Protein AF-W2NWT1-F1 (afdb_monomer_lite)

Secondary structure (DSSP, 8-state):
-EETTEE-------EEETTEEEES----EEEEETTEEEE--S-HHHHHHHHHHHHHHHHHHHHHHSSPPPHHHHHHHHHT--

Structure (mmCIF, N/CA/C/O backbone):
data_AF-W2NWT1-F1
#
_entry.id   AF-W2NWT1-F1
#
loop_
_atom_site.group_PDB
_atom_site.id
_atom_site.type_symbol
_atom_site.label_atom_id
_atom_site.label_alt_id
_atom_site.label_comp_id
_atom_site.label_asym_id
_atom_site.label_entity_id
_atom_site.label_seq_id
_atom_site.pdbx_PDB_ins_code
_atom_site.Cartn_x
_atom_site.Cartn_y
_atom_site.Cartn_z
_atom_site.occupancy
_atom_site.B_iso_or_equiv
_atom_site.auth_seq_id
_atom_site.auth_comp_id
_atom_site.auth_asym_id
_atom_site.auth_atom_id
_atom_site.pdbx_PDB_model_num
ATOM 1 N N . MET A 1 1 ? -9.052 6.863 -6.086 1.00 91.19 1 MET A N 1
ATOM 2 C CA . MET A 1 1 ? -10.381 7.167 -6.662 1.00 91.19 1 MET A CA 1
ATOM 3 C C . MET A 1 1 ? -11.430 6.969 -5.583 1.00 91.19 1 MET A C 1
ATOM 5 O O . MET A 1 1 ? -11.318 5.999 -4.844 1.00 91.19 1 MET A O 1
ATOM 9 N N . ALA A 1 2 ? -12.406 7.865 -5.462 1.00 95.31 2 ALA A N 1
ATOM 10 C CA . ALA A 1 2 ? -13.523 7.718 -4.530 1.00 95.31 2 ALA A CA 1
ATOM 11 C C . ALA A 1 2 ? -14.818 7.547 -5.333 1.00 95.31 2 ALA A C 1
ATOM 13 O O . ALA A 1 2 ? -15.047 8.289 -6.286 1.00 95.31 2 ALA A O 1
ATOM 14 N N . GLY A 1 3 ? -15.617 6.547 -4.977 1.00 95.31 3 GLY A N 1
ATOM 15 C CA . GLY A 1 3 ? -16.954 6.310 -5.511 1.00 95.31 3 GLY A CA 1
ATOM 16 C C . GLY A 1 3 ? -18.004 6.453 -4.412 1.00 95.31 3 GLY A C 1
ATOM 17 O O . GLY A 1 3 ? -17.693 6.827 -3.280 1.00 95.31 3 GLY A O 1
ATOM 18 N N . LYS A 1 4 ? -19.262 6.141 -4.733 1.00 95.44 4 LYS A N 1
ATOM 19 C CA . LYS A 1 4 ? -20.323 6.096 -3.724 1.00 95.44 4 LYS A CA 1
ATOM 20 C C . LYS A 1 4 ? -20.039 4.950 -2.749 1.00 95.44 4 LYS A C 1
ATOM 22 O O . LYS A 1 4 ? -20.001 3.796 -3.165 1.00 95.44 4 LYS A O 1
ATOM 27 N N . ASP A 1 5 ? -19.810 5.295 -1.484 1.00 93.38 5 ASP A N 1
ATOM 28 C CA . ASP A 1 5 ? -19.524 4.365 -0.382 1.00 93.38 5 ASP A CA 1
ATOM 29 C C . ASP A 1 5 ? -18.298 3.451 -0.600 1.00 93.38 5 ASP A C 1
ATOM 31 O O . ASP A 1 5 ? -18.155 2.420 0.058 1.00 93.38 5 ASP A O 1
ATOM 35 N N . CYS A 1 6 ? -17.381 3.815 -1.505 1.00 93.31 6 CYS A N 1
ATOM 36 C CA . CYS A 1 6 ? -16.197 3.013 -1.799 1.00 93.31 6 CYS A CA 1
ATOM 37 C C . CYS A 1 6 ? -14.983 3.859 -2.191 1.00 93.31 6 CYS A C 1
ATOM 39 O O . CYS A 1 6 ? -15.091 4.998 -2.650 1.00 93.31 6 CYS A O 1
ATOM 41 N N . VAL A 1 7 ? -13.796 3.276 -2.030 1.00 93.69 7 VAL A N 1
ATOM 42 C CA . VAL A 1 7 ? -12.533 3.867 -2.476 1.00 93.69 7 VAL A CA 1
ATOM 43 C C . VAL A 1 7 ? -11.703 2.820 -3.209 1.00 93.69 7 VAL A C 1
ATOM 45 O O . VAL A 1 7 ? -11.608 1.674 -2.782 1.00 93.69 7 VAL A O 1
ATOM 48 N N . GLY A 1 8 ? -11.108 3.224 -4.329 1.00 93.81 8 GLY A N 1
ATOM 49 C CA . GLY A 1 8 ? -10.174 2.423 -5.112 1.00 93.81 8 GLY A CA 1
ATOM 50 C C . GLY A 1 8 ? -8.772 3.018 -5.048 1.00 93.81 8 GLY A C 1
ATOM 51 O O . GLY A 1 8 ? -8.588 4.214 -5.306 1.00 93.81 8 GLY A O 1
ATOM 52 N N . ILE A 1 9 ? -7.787 2.179 -4.731 1.00 94.06 9 ILE A N 1
ATOM 53 C CA . ILE A 1 9 ? -6.361 2.515 -4.739 1.00 94.06 9 ILE A CA 1
ATOM 54 C C . ILE A 1 9 ? -5.699 1.654 -5.809 1.00 94.06 9 ILE A C 1
ATOM 56 O O . ILE A 1 9 ? -5.874 0.439 -5.820 1.00 94.06 9 ILE A O 1
ATOM 60 N N . ALA A 1 10 ? -4.949 2.290 -6.701 1.00 93.69 10 ALA A N 1
ATOM 61 C CA . ALA A 1 10 ? -4.170 1.615 -7.724 1.00 93.69 10 ALA A CA 1
ATOM 62 C C . ALA A 1 10 ? -2.771 2.228 -7.755 1.00 93.69 10 ALA A C 1
ATOM 64 O O . ALA A 1 10 ? -2.615 3.442 -7.616 1.00 93.69 10 ALA A O 1
ATOM 65 N N . CYS A 1 11 ? -1.766 1.382 -7.932 1.00 93.69 11 CYS A N 1
ATOM 66 C CA . CYS A 1 11 ? -0.382 1.778 -8.130 1.00 93.69 11 CYS A CA 1
ATOM 67 C C . CYS A 1 11 ? 0.286 0.779 -9.074 1.00 93.69 11 CYS A C 1
ATOM 69 O O . CYS A 1 11 ? -0.161 -0.362 -9.198 1.00 93.69 11 CYS A O 1
ATOM 71 N N . ASP A 1 12 ? 1.378 1.191 -9.705 1.00 94.00 12 ASP A N 1
ATOM 72 C CA . ASP A 1 12 ? 2.256 0.251 -10.384 1.00 94.00 12 ASP A CA 1
ATOM 73 C C . ASP A 1 12 ? 3.018 -0.602 -9.354 1.00 94.00 12 ASP A C 1
ATOM 75 O O . ASP A 1 12 ? 3.312 -0.160 -8.240 1.00 94.00 12 ASP A O 1
ATOM 79 N N . THR A 1 13 ? 3.384 -1.817 -9.744 1.00 94.81 13 THR A N 1
ATOM 80 C CA . THR A 1 13 ? 4.210 -2.735 -8.944 1.00 94.81 13 THR A CA 1
ATOM 81 C C . THR A 1 13 ? 5.663 -2.753 -9.418 1.00 94.81 13 THR A C 1
ATOM 83 O O . THR A 1 13 ? 6.438 -3.639 -9.063 1.00 94.81 13 THR A O 1
ATOM 86 N N . ARG A 1 14 ? 6.071 -1.774 -10.234 1.00 94.62 14 ARG A N 1
ATOM 87 C CA . ARG A 1 14 ? 7.424 -1.709 -10.775 1.00 94.62 14 ARG A CA 1
ATOM 88 C C . ARG A 1 14 ? 8.382 -1.119 -9.744 1.00 94.62 14 ARG A C 1
ATOM 90 O O . ARG A 1 14 ? 8.143 -0.046 -9.183 1.00 94.62 14 ARG A O 1
ATOM 97 N N . LEU A 1 15 ? 9.510 -1.798 -9.565 1.00 94.94 15 LEU A N 1
ATOM 98 C CA . LEU A 1 15 ? 10.697 -1.281 -8.895 1.00 94.94 15 LEU A CA 1
ATOM 99 C C . LEU A 1 15 ? 11.727 -0.908 -9.960 1.00 94.94 15 LEU A C 1
ATOM 101 O O . LEU A 1 15 ? 12.230 -1.770 -10.680 1.00 94.94 15 LEU A O 1
ATOM 105 N N . GLY A 1 16 ? 12.010 0.385 -10.082 1.00 93.50 16 GLY A N 1
ATOM 106 C CA . GLY A 1 16 ? 13.001 0.912 -11.013 1.00 93.50 16 GLY A CA 1
ATOM 107 C C . GLY A 1 16 ? 14.261 1.381 -10.296 1.00 93.50 16 GLY A C 1
ATOM 108 O O . GLY A 1 16 ? 14.194 1.877 -9.174 1.00 93.50 16 GLY A O 1
ATOM 109 N N . MET A 1 17 ? 15.396 1.274 -10.977 1.00 93.69 17 MET A N 1
ATOM 110 C CA . MET A 1 17 ? 16.651 1.915 -10.602 1.00 93.69 17 MET A CA 1
ATOM 111 C C . MET A 1 17 ? 17.156 2.687 -11.820 1.00 93.69 17 MET A C 1
ATOM 113 O O . MET A 1 17 ? 17.648 2.101 -12.782 1.00 93.69 17 MET A O 1
ATOM 117 N N . GLN A 1 18 ? 16.964 4.009 -11.805 1.00 90.75 18 GLN A N 1
ATOM 118 C CA . GLN A 1 18 ? 17.161 4.868 -12.979 1.00 90.75 18 GLN A CA 1
ATOM 119 C C . GLN A 1 18 ? 16.380 4.331 -14.201 1.00 90.75 18 GLN A C 1
ATOM 121 O O . GLN A 1 18 ? 15.157 4.194 -14.139 1.00 90.75 18 GLN A O 1
ATOM 126 N N . ALA A 1 19 ? 17.064 4.014 -15.303 1.00 93.19 19 ALA A N 1
ATOM 127 C CA . ALA A 1 19 ? 16.452 3.465 -16.513 1.00 93.19 19 ALA A CA 1
ATOM 128 C C . ALA A 1 19 ? 16.178 1.949 -16.433 1.00 93.19 19 ALA A C 1
ATOM 130 O O . ALA A 1 19 ? 15.429 1.420 -17.253 1.00 93.19 19 ALA A O 1
ATOM 131 N N . GLN A 1 20 ? 16.747 1.240 -15.454 1.00 95.69 20 GLN A N 1
ATOM 132 C CA . GLN A 1 20 ? 16.609 -0.208 -15.329 1.00 95.69 20 GLN A CA 1
ATOM 133 C C . GLN A 1 20 ? 15.356 -0.583 -14.534 1.00 95.69 20 GLN A C 1
ATOM 135 O O . GLN A 1 20 ? 15.033 0.022 -13.511 1.00 95.69 20 GLN A O 1
ATOM 140 N N . THR A 1 21 ? 14.654 -1.621 -14.983 1.00 95.75 21 THR A N 1
ATOM 141 C CA . THR A 1 21 ? 13.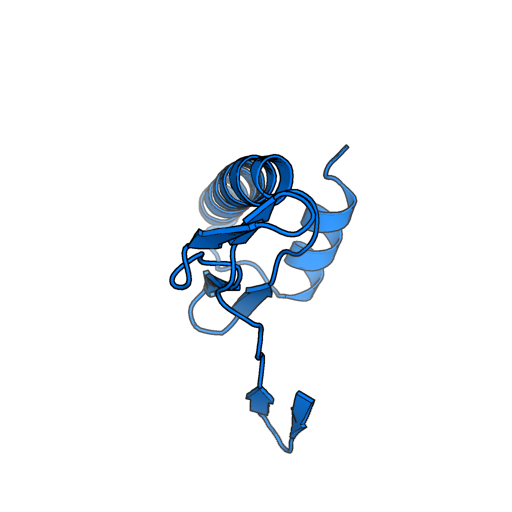611 -2.271 -14.185 1.00 95.75 21 THR A CA 1
ATOM 142 C C . THR A 1 21 ? 14.225 -3.410 -13.383 1.00 95.75 21 THR A C 1
ATOM 144 O O . THR A 1 21 ? 14.821 -4.312 -13.962 1.00 95.75 21 THR A O 1
ATOM 147 N N . VAL A 1 22 ? 14.087 -3.350 -12.061 1.00 95.56 22 VAL A N 1
ATOM 148 C CA . VAL A 1 22 ? 14.611 -4.351 -11.123 1.00 95.56 22 VAL A CA 1
ATOM 149 C C . VAL A 1 22 ? 13.576 -5.445 -10.875 1.00 95.56 22 VAL A C 1
ATOM 151 O O . VAL A 1 22 ? 13.915 -6.621 -10.899 1.00 95.56 22 VAL A O 1
ATOM 154 N N . ALA A 1 23 ? 12.314 -5.062 -10.663 1.00 95.56 23 ALA A N 1
ATOM 155 C CA . ALA A 1 23 ? 11.223 -5.990 -10.378 1.00 95.56 23 ALA A CA 1
ATOM 156 C C . ALA A 1 23 ? 9.869 -5.430 -10.843 1.00 95.56 23 ALA A C 1
ATOM 158 O O . ALA A 1 23 ? 9.738 -4.225 -11.081 1.00 95.56 23 ALA A O 1
ATOM 159 N N . MET A 1 24 ? 8.867 -6.304 -10.961 1.00 96.00 24 MET A N 1
ATOM 160 C CA . MET A 1 24 ? 7.495 -5.969 -11.388 1.00 96.00 24 MET A CA 1
ATOM 161 C C . MET A 1 24 ? 6.425 -6.391 -10.366 1.00 96.00 24 MET A C 1
ATOM 163 O O . MET A 1 24 ? 5.233 -6.325 -10.655 1.00 96.00 24 MET A O 1
ATOM 167 N N . ASP A 1 25 ? 6.835 -6.810 -9.174 1.00 95.25 25 ASP A N 1
ATOM 168 C CA . ASP A 1 25 ? 6.009 -7.333 -8.081 1.00 95.25 25 ASP A CA 1
ATOM 169 C C . ASP A 1 25 ? 6.242 -6.579 -6.755 1.00 95.25 25 ASP A C 1
ATOM 171 O O . ASP A 1 25 ? 5.938 -7.070 -5.669 1.00 95.25 25 ASP A O 1
ATOM 175 N N . PHE A 1 26 ? 6.759 -5.349 -6.820 1.00 94.81 26 PHE A N 1
ATOM 176 C CA . PHE A 1 26 ? 7.041 -4.541 -5.639 1.00 94.81 26 PHE A CA 1
ATOM 177 C C . PHE A 1 26 ? 5.757 -4.015 -4.990 1.00 94.81 26 PHE A C 1
ATOM 179 O O . PHE A 1 26 ? 4.996 -3.244 -5.583 1.00 94.81 26 PHE A O 1
ATOM 186 N N . GLN A 1 27 ? 5.535 -4.404 -3.736 1.00 93.31 27 GLN A N 1
ATOM 187 C CA . GLN A 1 27 ? 4.360 -4.008 -2.973 1.00 93.31 27 GLN A CA 1
ATOM 188 C C . GLN A 1 27 ? 4.469 -2.556 -2.486 1.00 93.31 27 GLN A C 1
ATOM 190 O O . GLN A 1 27 ? 5.326 -2.219 -1.673 1.00 93.31 27 GLN A O 1
ATOM 195 N N . LYS A 1 28 ? 3.543 -1.708 -2.945 1.00 94.06 28 LYS A N 1
ATOM 196 C CA . LYS A 1 28 ? 3.414 -0.301 -2.518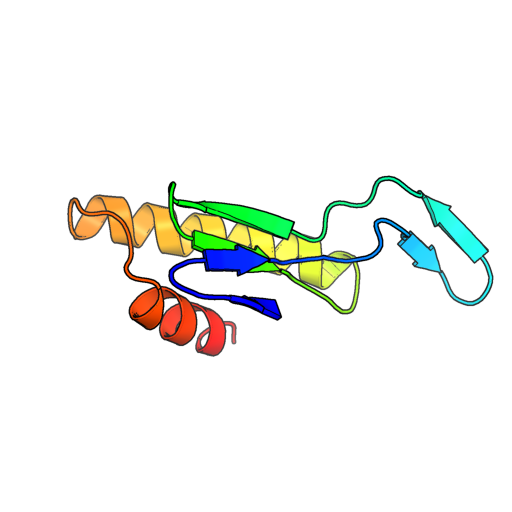 1.00 94.06 28 LYS A CA 1
ATOM 197 C C . LYS A 1 28 ? 2.152 -0.027 -1.699 1.00 94.06 28 LYS A C 1
ATOM 199 O O . LYS A 1 28 ? 2.063 1.000 -1.031 1.00 94.06 28 LYS A O 1
ATOM 204 N N . VAL A 1 29 ? 1.171 -0.932 -1.744 1.00 94.88 29 VAL A N 1
ATOM 205 C CA . VAL A 1 29 ? -0.094 -0.818 -1.007 1.00 94.88 29 VAL A CA 1
ATOM 206 C C . VAL A 1 29 ? -0.152 -1.886 0.077 1.00 94.88 29 VAL A C 1
ATOM 208 O O . VAL A 1 29 ? 0.029 -3.078 -0.177 1.00 94.88 29 VAL A O 1
ATOM 211 N N . PHE A 1 30 ? -0.418 -1.450 1.300 1.00 93.62 30 PHE A N 1
ATOM 212 C CA . PHE A 1 30 ? -0.431 -2.273 2.499 1.00 93.62 30 PHE A CA 1
ATOM 213 C C . PHE A 1 30 ? -1.800 -2.188 3.165 1.00 93.62 30 PHE A C 1
ATOM 215 O O . PHE A 1 30 ? -2.355 -1.103 3.348 1.00 93.62 30 PHE A O 1
ATOM 222 N N . ARG A 1 31 ? -2.352 -3.338 3.551 1.00 91.75 31 ARG A N 1
ATOM 223 C CA . ARG A 1 31 ? -3.568 -3.383 4.366 1.00 91.75 31 ARG A CA 1
ATOM 224 C C . ARG A 1 31 ? -3.202 -3.103 5.820 1.00 91.75 31 ARG A C 1
ATOM 226 O O . ARG A 1 31 ? -2.370 -3.814 6.381 1.00 91.75 31 ARG A O 1
ATOM 233 N N . VAL A 1 32 ? -3.824 -2.087 6.410 1.00 90.19 32 VAL A N 1
ATOM 234 C CA . VAL A 1 32 ? -3.573 -1.683 7.798 1.00 90.19 32 VAL A CA 1
ATOM 235 C C . VAL A 1 32 ? -4.631 -2.263 8.732 1.00 90.19 32 VAL A C 1
ATOM 237 O O . VAL A 1 32 ? -4.302 -2.929 9.707 1.00 90.19 32 VAL A O 1
ATOM 240 N N . THR A 1 33 ? -5.900 -2.037 8.402 1.00 88.69 33 THR A N 1
ATOM 241 C CA . THR A 1 33 ? -7.069 -2.632 9.063 1.00 88.69 33 THR A CA 1
ATOM 242 C C . THR A 1 33 ? -8.015 -3.179 7.994 1.00 88.69 33 THR A C 1
ATOM 244 O O . THR A 1 33 ? -7.750 -3.039 6.798 1.00 88.69 33 THR A O 1
ATOM 247 N N . ASP A 1 34 ? -9.142 -3.773 8.388 1.00 87.88 34 ASP A N 1
ATOM 248 C CA . ASP A 1 34 ? -10.117 -4.319 7.431 1.00 87.88 34 ASP A CA 1
ATOM 249 C C . ASP A 1 34 ? -10.735 -3.262 6.507 1.00 87.88 34 ASP A C 1
ATOM 251 O O . ASP A 1 34 ? -11.170 -3.584 5.403 1.00 87.88 34 ASP A O 1
ATOM 255 N N . LYS A 1 35 ? -10.758 -1.994 6.937 1.00 89.00 35 LYS A N 1
ATOM 256 C CA . LYS A 1 35 ? -11.361 -0.878 6.188 1.00 89.00 35 LYS A CA 1
ATOM 257 C C . LYS A 1 35 ? -10.362 0.204 5.777 1.00 89.00 35 LYS A C 1
ATOM 259 O O . LYS A 1 35 ? -10.773 1.200 5.187 1.00 89.00 35 LYS A O 1
ATOM 264 N N . THR A 1 36 ? -9.072 0.023 6.063 1.00 90.94 36 THR A N 1
ATOM 265 C CA . THR A 1 36 ? -8.056 1.049 5.804 1.00 90.94 36 THR A CA 1
ATOM 266 C C . THR A 1 36 ? -6.822 0.462 5.135 1.00 90.94 36 THR A C 1
ATOM 268 O O . THR A 1 36 ? -6.202 -0.485 5.625 1.00 90.94 36 THR A O 1
ATOM 271 N N . PHE A 1 37 ? -6.434 1.084 4.026 1.00 92.44 37 PHE A N 1
ATOM 272 C CA . PHE A 1 37 ? -5.255 0.746 3.239 1.00 92.44 37 PHE A CA 1
ATOM 273 C C . PHE A 1 37 ? -4.301 1.939 3.195 1.00 92.44 37 PHE A C 1
ATOM 275 O O . PHE A 1 37 ? -4.734 3.090 3.190 1.00 92.44 37 PHE A O 1
ATOM 282 N N . LEU A 1 38 ? -3.005 1.648 3.141 1.00 92.56 38 LEU A N 1
ATOM 283 C CA . LEU A 1 38 ? -1.924 2.620 3.058 1.00 92.56 38 LEU A CA 1
ATOM 284 C C . LEU A 1 38 ? -1.148 2.394 1.762 1.00 92.56 38 LEU A C 1
ATOM 286 O O . LEU A 1 38 ? -0.565 1.330 1.573 1.00 92.56 38 LEU A O 1
ATOM 290 N N . GLY A 1 39 ? -1.135 3.391 0.883 1.00 93.81 39 GLY A N 1
ATOM 291 C CA . GLY A 1 39 ? -0.240 3.428 -0.271 1.00 93.81 39 GLY A CA 1
ATOM 292 C C . GLY A 1 39 ? 0.992 4.264 0.052 1.00 93.81 39 GLY A C 1
ATOM 293 O O . GLY A 1 39 ? 0.848 5.415 0.458 1.00 93.81 39 GLY A O 1
ATOM 294 N N . LEU A 1 40 ? 2.184 3.702 -0.136 1.00 93.94 40 LEU A N 1
ATOM 295 C CA . LEU A 1 40 ? 3.455 4.409 -0.005 1.00 93.94 40 LEU A CA 1
ATOM 296 C C . LEU A 1 40 ? 4.131 4.507 -1.371 1.00 93.94 40 LEU A C 1
ATOM 298 O O . LEU A 1 40 ? 4.194 3.539 -2.126 1.00 93.94 40 LEU A O 1
ATOM 302 N N . ALA A 1 41 ? 4.655 5.686 -1.676 1.00 91.31 41 ALA A N 1
ATOM 303 C CA . ALA A 1 41 ? 5.413 5.957 -2.888 1.00 91.31 41 ALA A CA 1
ATOM 304 C C . ALA A 1 41 ? 6.702 6.700 -2.527 1.00 91.31 41 ALA A C 1
ATOM 306 O O . ALA A 1 41 ? 6.817 7.251 -1.434 1.00 91.31 41 ALA A O 1
ATOM 307 N N . GLY A 1 42 ? 7.657 6.721 -3.454 1.00 91.19 42 GLY A N 1
ATOM 308 C CA . GLY A 1 42 ? 8.970 7.325 -3.249 1.00 91.19 42 GLY A CA 1
ATOM 309 C C . GLY A 1 42 ? 10.086 6.293 -3.342 1.00 91.19 42 GLY A C 1
ATOM 310 O O . GLY A 1 42 ? 9.978 5.315 -4.087 1.00 91.19 42 GLY A O 1
ATOM 311 N N . LEU A 1 43 ? 11.170 6.533 -2.608 1.00 92.81 43 LEU A N 1
ATOM 312 C CA . LEU A 1 43 ? 12.333 5.657 -2.594 1.00 92.81 43 LEU A CA 1
ATOM 313 C C . LEU A 1 43 ? 11.968 4.288 -2.000 1.00 92.81 43 LEU A C 1
ATOM 315 O O . LEU A 1 43 ? 11.273 4.197 -0.990 1.00 92.81 43 LEU A O 1
ATOM 319 N N . ALA A 1 44 ? 12.451 3.208 -2.613 1.00 92.69 44 ALA A N 1
ATOM 320 C CA . ALA A 1 44 ? 12.089 1.850 -2.205 1.00 92.69 44 ALA A CA 1
ATOM 321 C C . ALA A 1 44 ? 12.467 1.539 -0.745 1.00 92.69 44 ALA A C 1
ATOM 323 O O . ALA A 1 44 ? 11.708 0.877 -0.038 1.00 92.69 44 ALA A O 1
ATOM 324 N N . THR A 1 45 ? 13.606 2.058 -0.282 1.00 93.56 45 THR A N 1
ATOM 325 C CA . THR A 1 45 ? 14.060 1.917 1.110 1.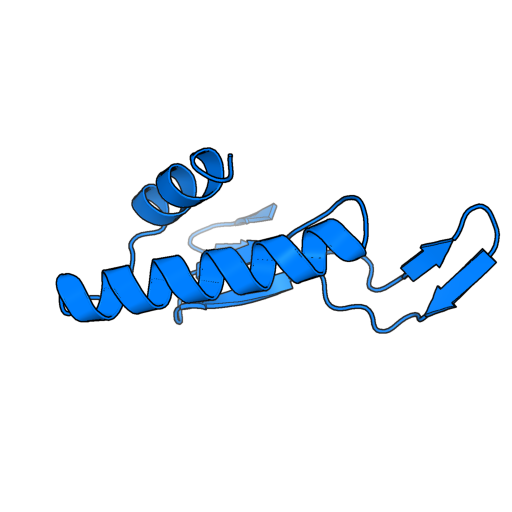00 93.56 45 THR A CA 1
ATOM 326 C C . THR A 1 45 ? 13.161 2.663 2.090 1.00 93.56 45 THR A C 1
ATOM 328 O O . THR A 1 45 ? 12.916 2.164 3.189 1.00 93.56 45 THR A O 1
ATOM 331 N N . ASP A 1 46 ? 12.618 3.813 1.686 1.00 93.56 46 ASP A N 1
ATOM 332 C CA . ASP A 1 46 ? 11.691 4.593 2.508 1.00 93.56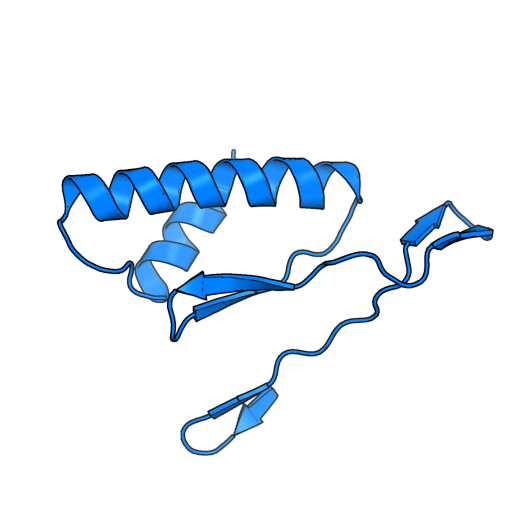 46 ASP A CA 1
ATOM 333 C C . ASP A 1 46 ? 10.345 3.878 2.594 1.00 93.56 46 ASP A C 1
ATOM 335 O O . ASP A 1 46 ? 9.792 3.740 3.679 1.00 93.56 46 ASP A O 1
ATOM 339 N N . VAL A 1 47 ? 9.850 3.321 1.481 1.00 94.00 47 VAL A N 1
ATOM 340 C CA . VAL A 1 47 ? 8.629 2.499 1.471 1.00 94.00 47 VAL A CA 1
ATOM 341 C C . VAL A 1 47 ? 8.758 1.322 2.445 1.00 94.00 47 VAL A C 1
ATOM 343 O O . VAL A 1 47 ? 7.850 1.068 3.241 1.00 94.00 47 VAL A O 1
ATOM 346 N N . GLN A 1 48 ? 9.895 0.623 2.433 1.00 93.31 48 GLN A N 1
ATOM 347 C CA . GLN A 1 48 ? 10.149 -0.485 3.357 1.00 93.31 48 GLN A CA 1
ATOM 348 C C . GLN A 1 48 ? 10.236 -0.010 4.813 1.00 93.31 48 GLN A C 1
ATOM 350 O O . GLN A 1 48 ? 9.511 -0.526 5.662 1.00 93.31 48 GLN A O 1
ATOM 355 N N . SER A 1 49 ? 11.052 1.002 5.104 1.00 94.75 49 SER A N 1
ATOM 356 C CA . SER A 1 49 ? 11.266 1.490 6.474 1.00 94.75 49 SER A CA 1
ATOM 357 C C . SER A 1 49 ? 9.996 2.100 7.079 1.00 94.75 49 SER A C 1
ATOM 359 O O . SER A 1 49 ? 9.604 1.766 8.198 1.00 94.75 49 SER A O 1
ATOM 361 N N . VAL A 1 50 ? 9.294 2.949 6.325 1.00 94.06 50 VAL A N 1
ATOM 362 C CA . VAL A 1 50 ? 8.082 3.638 6.788 1.00 94.06 50 VAL A CA 1
ATOM 363 C C . VAL A 1 50 ? 6.916 2.667 6.947 1.00 94.06 50 VAL A C 1
ATOM 365 O O . VAL A 1 50 ? 6.170 2.779 7.920 1.00 94.06 50 VAL A O 1
ATOM 368 N N . SER A 1 51 ? 6.763 1.676 6.059 1.00 93.56 51 SER A N 1
ATOM 369 C CA . SER A 1 51 ? 5.718 0.653 6.226 1.00 93.56 51 SER A CA 1
ATOM 370 C C . SER A 1 51 ? 5.906 -0.153 7.514 1.00 93.56 51 SER A C 1
ATOM 372 O O . SER A 1 51 ? 4.933 -0.400 8.231 1.00 93.56 51 SER A O 1
ATOM 374 N N . GLN A 1 52 ? 7.148 -0.513 7.848 1.00 93.31 52 GLN A N 1
ATOM 375 C CA . GLN A 1 52 ? 7.479 -1.221 9.084 1.00 93.31 52 GLN A CA 1
ATOM 376 C C . GLN A 1 52 ? 7.232 -0.346 10.319 1.00 93.31 52 GLN A C 1
ATOM 378 O O . GLN A 1 52 ? 6.573 -0.792 11.262 1.00 93.31 52 GLN A O 1
ATOM 383 N N . LEU A 1 53 ? 7.688 0.910 10.292 1.00 93.62 53 LEU A N 1
ATOM 384 C CA . LEU A 1 53 ? 7.505 1.859 11.390 1.00 93.62 53 LEU A CA 1
ATOM 385 C C . LEU A 1 53 ? 6.025 2.148 11.660 1.00 93.62 53 LEU A C 1
ATOM 387 O O . LEU A 1 53 ? 5.579 2.104 12.807 1.00 93.62 53 LEU A O 1
ATOM 391 N N . LEU A 1 54 ? 5.246 2.420 10.612 1.00 92.75 54 LEU A N 1
ATOM 392 C CA . LEU A 1 54 ? 3.817 2.674 10.756 1.00 92.75 54 LEU A CA 1
ATOM 393 C C . LEU A 1 54 ? 3.106 1.445 11.300 1.00 92.75 54 LEU A C 1
ATOM 395 O O . LEU A 1 54 ? 2.349 1.570 12.258 1.00 92.75 54 LEU A O 1
ATOM 399 N N . LYS A 1 55 ? 3.396 0.252 10.769 1.00 92.12 55 LYS A N 1
ATOM 400 C CA . LYS A 1 55 ? 2.828 -0.999 11.285 1.00 92.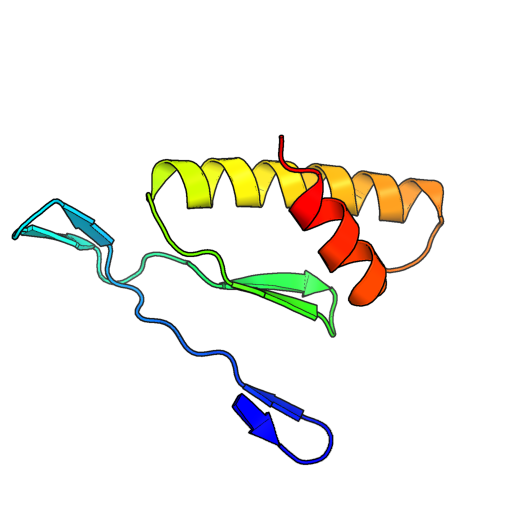12 55 LYS A CA 1
ATOM 401 C C . LYS A 1 55 ? 3.112 -1.174 12.780 1.00 92.12 55 LYS A C 1
ATOM 403 O O . LYS A 1 55 ? 2.210 -1.554 13.522 1.00 92.12 55 LYS A O 1
ATOM 408 N N . PHE A 1 56 ? 4.320 -0.842 13.233 1.00 92.44 56 PHE A N 1
ATOM 409 C CA . PHE A 1 56 ? 4.668 -0.848 14.652 1.00 92.44 56 PHE A CA 1
ATOM 410 C C . PHE A 1 56 ? 3.839 0.160 15.468 1.00 92.44 56 PHE A C 1
ATOM 412 O O . PHE A 1 56 ? 3.171 -0.241 16.422 1.00 92.44 56 PHE A O 1
ATOM 419 N N . LYS A 1 57 ? 3.809 1.441 15.066 1.00 91.88 57 LYS A N 1
ATOM 420 C CA . LYS A 1 57 ? 3.038 2.494 15.760 1.00 91.88 57 LYS A CA 1
ATOM 421 C C . LYS A 1 57 ? 1.541 2.161 15.829 1.00 91.88 57 LYS A C 1
ATOM 423 O O . LYS A 1 57 ? 0.901 2.362 16.858 1.00 91.88 57 LYS A O 1
ATOM 428 N N . ILE A 1 58 ? 0.986 1.611 14.752 1.00 91.00 58 ILE A N 1
ATOM 429 C CA . ILE A 1 58 ? -0.429 1.234 14.661 1.00 91.00 58 ILE A CA 1
ATOM 430 C C . ILE A 1 58 ? -0.739 0.058 15.581 1.00 91.00 58 ILE A C 1
ATOM 432 O O . ILE A 1 58 ? -1.728 0.106 16.305 1.00 91.00 58 ILE A O 1
ATOM 436 N N . ASN A 1 59 ? 0.108 -0.974 15.593 1.00 91.75 59 ASN A N 1
ATOM 437 C CA . ASN A 1 59 ? -0.063 -2.108 16.500 1.00 91.75 59 ASN A CA 1
ATOM 438 C C . ASN A 1 59 ? -0.002 -1.662 17.963 1.00 91.75 59 ASN A C 1
ATOM 440 O O . ASN A 1 59 ? -0.811 -2.108 18.771 1.00 91.75 59 ASN A O 1
ATOM 444 N N . MET A 1 60 ? 0.908 -0.745 18.295 1.00 91.62 60 MET A N 1
ATOM 445 C CA . MET A 1 60 ? 0.992 -0.159 19.631 1.00 91.62 60 MET A CA 1
ATOM 446 C C . MET A 1 60 ? -0.278 0.627 19.989 1.00 91.62 60 MET A C 1
ATOM 448 O O . MET A 1 60 ? -0.827 0.439 21.068 1.00 91.62 60 MET A O 1
ATOM 452 N N . CYS A 1 61 ? -0.793 1.454 19.075 1.00 90.06 61 CYS A N 1
ATOM 453 C CA . CYS A 1 61 ? -2.046 2.186 19.278 1.00 90.06 61 CYS A CA 1
ATOM 454 C C . CYS A 1 61 ? -3.239 1.231 19.464 1.00 90.06 61 CYS A C 1
ATOM 456 O O . CYS A 1 61 ? -4.034 1.413 20.383 1.00 90.06 61 CYS A O 1
ATOM 458 N N . LYS A 1 62 ? -3.308 0.160 18.664 1.00 91.00 62 LYS A N 1
ATOM 459 C CA . LYS A 1 62 ? -4.337 -0.881 18.777 1.00 91.00 62 LYS A CA 1
ATOM 460 C C . LYS A 1 62 ? -4.297 -1.598 20.127 1.00 91.00 62 LYS A C 1
ATOM 462 O O . LYS A 1 62 ? -5.353 -1.869 20.685 1.00 91.00 62 LYS A O 1
ATOM 467 N N . MET A 1 63 ? -3.105 -1.899 20.645 1.00 91.81 63 MET A N 1
ATOM 468 C CA . MET A 1 63 ? -2.945 -2.511 21.969 1.00 91.81 63 MET A CA 1
ATOM 469 C C . MET A 1 63 ? -3.290 -1.538 23.102 1.00 91.81 63 MET A C 1
ATOM 471 O O . MET A 1 63 ? -3.938 -1.939 24.058 1.00 91.81 63 MET A O 1
ATOM 475 N N . ASN A 1 64 ? -2.902 -0.267 22.989 1.00 92.69 64 ASN A N 1
ATOM 476 C CA . ASN A 1 64 ? -3.138 0.729 24.037 1.00 92.69 64 ASN A CA 1
ATOM 477 C C . ASN A 1 64 ? -4.607 1.152 24.154 1.00 92.69 64 ASN A C 1
ATOM 479 O O . ASN A 1 64 ? -5.079 1.430 25.250 1.00 92.69 64 ASN A O 1
ATOM 483 N N . GLU A 1 65 ? -5.310 1.264 23.028 1.00 90.69 65 GLU A N 1
ATOM 484 C CA . GLU A 1 65 ? -6.691 1.758 22.989 1.00 90.69 65 GLU A CA 1
ATOM 485 C C . GLU A 1 65 ? -7.730 0.637 22.830 1.00 90.69 65 GLU A C 1
ATOM 487 O O . GLU A 1 65 ? -8.921 0.930 22.733 1.00 90.69 65 GLU A O 1
ATOM 492 N N . GLU A 1 66 ? -7.283 -0.621 22.734 1.00 89.12 66 GLU A N 1
ATOM 493 C CA . GLU A 1 66 ? -8.107 -1.823 22.507 1.00 89.12 66 GLU A CA 1
ATOM 494 C C . GLU A 1 66 ? -9.113 -1.687 21.346 1.00 89.12 66 GLU A C 1
ATOM 496 O O . GLU A 1 66 ? -10.185 -2.292 21.331 1.00 89.12 66 GLU A O 1
ATOM 501 N N . ARG A 1 67 ? -8.775 -0.880 20.333 1.00 87.56 67 ARG A N 1
ATOM 502 C CA . ARG A 1 67 ? -9.640 -0.600 19.179 1.00 87.56 67 ARG A CA 1
ATOM 503 C C . ARG A 1 67 ? -8.848 -0.510 17.886 1.00 87.56 67 ARG A C 1
ATOM 505 O O . ARG A 1 67 ? -7.667 -0.167 17.878 1.00 87.56 67 ARG A O 1
ATOM 512 N N . ASP A 1 68 ? -9.521 -0.761 16.766 1.00 86.50 68 ASP A N 1
ATOM 513 C CA . ASP A 1 68 ? -8.927 -0.506 15.457 1.00 86.50 68 ASP A CA 1
ATOM 514 C C . ASP A 1 68 ? -8.760 0.995 15.212 1.00 86.50 68 ASP A C 1
ATOM 516 O O . ASP A 1 68 ? -9.637 1.816 15.504 1.00 86.50 68 ASP A O 1
ATOM 520 N N . ILE A 1 69 ? -7.610 1.350 14.642 1.00 86.50 69 ILE A N 1
ATOM 521 C CA . ILE A 1 69 ? -7.263 2.738 14.372 1.00 86.50 69 ILE A CA 1
ATOM 522 C C . ILE A 1 69 ? -8.214 3.343 13.329 1.00 86.50 69 ILE A C 1
ATOM 524 O O . ILE A 1 69 ? -8.489 2.765 12.271 1.00 86.50 69 ILE A O 1
ATOM 528 N N . LYS A 1 70 ? -8.721 4.544 13.622 1.00 88.81 70 LYS A N 1
ATOM 529 C CA . LYS A 1 70 ? -9.546 5.304 12.678 1.00 88.81 70 LYS A CA 1
ATOM 530 C C . LYS A 1 70 ? -8.665 5.876 11.559 1.00 88.81 70 LYS A C 1
ATOM 532 O O . LYS A 1 70 ? -7.543 6.297 11.847 1.00 88.81 70 LYS A O 1
ATOM 537 N N . PRO A 1 71 ? -9.172 6.001 10.316 1.00 88.44 71 PRO A N 1
ATOM 538 C CA . PRO A 1 71 ? -8.411 6.576 9.203 1.00 88.44 71 PRO A CA 1
ATOM 539 C C . PRO A 1 71 ? -7.808 7.949 9.516 1.00 88.44 71 PRO A C 1
ATOM 541 O O . PRO A 1 71 ? -6.675 8.211 9.146 1.00 88.44 71 PRO A O 1
ATOM 544 N N . MET A 1 72 ? -8.536 8.792 10.256 1.00 88.81 72 MET A N 1
ATOM 545 C CA . MET A 1 72 ? -8.088 10.136 10.633 1.00 88.81 72 MET A CA 1
ATOM 546 C C . MET A 1 72 ? -6.903 10.125 11.611 1.00 88.81 72 MET A C 1
ATOM 548 O O . MET A 1 72 ? -6.000 10.946 11.495 1.00 88.81 72 MET A O 1
ATOM 552 N N . THR A 1 73 ? -6.882 9.186 12.561 1.00 88.38 73 THR A N 1
ATOM 553 C CA . THR A 1 73 ? -5.750 9.006 13.484 1.00 88.38 73 THR A CA 1
ATOM 554 C C . THR A 1 73 ? -4.526 8.495 12.733 1.00 88.38 73 THR A C 1
ATOM 556 O O . THR A 1 73 ? -3.420 8.972 12.954 1.00 88.38 73 THR A O 1
ATOM 559 N N . LEU A 1 74 ? -4.741 7.580 11.785 1.00 89.00 74 LEU A N 1
ATOM 560 C CA . LEU A 1 74 ? -3.708 7.074 10.885 1.00 89.00 74 LEU A CA 1
ATOM 561 C C . LEU A 1 74 ? -3.006 8.192 10.109 1.00 89.00 74 LEU A C 1
ATOM 563 O O . LEU A 1 74 ? -1.781 8.182 10.012 1.00 89.00 74 LEU A O 1
ATOM 567 N N . THR A 1 75 ? -3.756 9.170 9.592 1.00 89.00 75 THR A N 1
ATOM 568 C CA . THR A 1 75 ? -3.174 10.326 8.898 1.00 89.00 75 THR A CA 1
ATOM 569 C C . THR A 1 75 ? -2.285 11.156 9.820 1.00 89.00 75 THR A C 1
ATOM 571 O O . THR A 1 75 ? -1.197 11.547 9.411 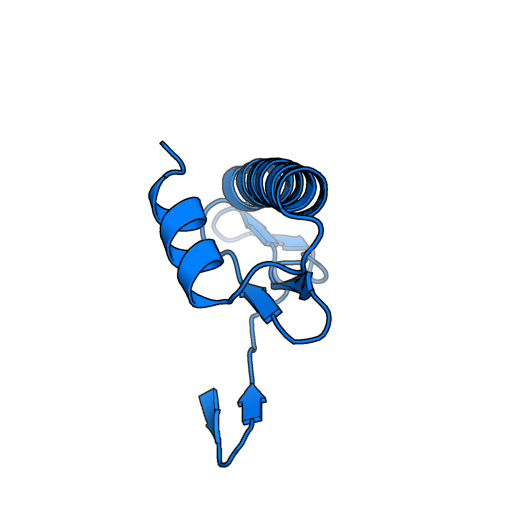1.00 89.00 75 THR A O 1
ATOM 574 N N . TRP A 1 76 ? -2.699 11.381 11.072 1.00 88.06 76 TRP A N 1
ATOM 575 C CA . TRP A 1 76 ? -1.865 12.072 12.062 1.00 88.06 76 TRP A CA 1
ATOM 576 C C . TRP A 1 76 ? -0.579 11.305 12.372 1.00 88.06 76 TRP A C 1
ATOM 578 O O . TRP A 1 76 ? 0.501 11.887 12.341 1.00 88.06 76 TRP A O 1
ATOM 588 N N . THR A 1 77 ? -0.667 9.991 12.597 1.00 85.00 77 THR A N 1
ATOM 589 C CA . THR A 1 77 ? 0.509 9.141 12.845 1.00 85.00 77 THR A CA 1
ATOM 590 C C . THR A 1 77 ? 1.469 9.113 11.652 1.00 85.00 77 THR A C 1
ATOM 592 O O . THR A 1 77 ? 2.679 9.030 11.847 1.00 85.00 77 THR A O 1
ATOM 595 N N . ALA A 1 78 ? 0.946 9.203 10.425 1.00 84.25 78 ALA A N 1
ATOM 596 C CA . ALA A 1 78 ? 1.746 9.276 9.204 1.00 84.25 78 ALA A CA 1
ATOM 597 C C . ALA A 1 78 ? 2.478 10.617 9.034 1.00 84.25 78 ALA A C 1
ATOM 599 O O . ALA A 1 78 ? 3.583 10.636 8.499 1.00 84.25 78 ALA A O 1
ATOM 600 N N . LEU A 1 79 ? 1.902 11.726 9.506 1.00 81.81 79 LEU A N 1
ATOM 601 C CA . LEU A 1 79 ? 2.565 13.038 9.507 1.00 81.81 79 LEU A CA 1
ATOM 602 C C . LEU A 1 79 ? 3.677 13.137 10.560 1.00 81.81 79 LEU A C 1
ATOM 604 O O . LEU A 1 79 ? 4.621 13.903 10.389 1.00 81.81 79 LEU A O 1
ATOM 608 N N . ASP A 1 80 ? 3.580 12.336 11.619 1.00 81.19 80 ASP A N 1
ATOM 609 C CA . ASP A 1 80 ? 4.571 12.226 12.694 1.00 81.19 80 ASP A CA 1
ATOM 610 C C . ASP A 1 80 ? 5.650 11.160 12.397 1.00 81.19 80 ASP A C 1
ATOM 612 O O . ASP A 1 80 ? 6.244 10.548 13.289 1.00 81.19 80 ASP A O 1
ATOM 616 N N . VAL A 1 81 ? 5.879 10.871 11.113 1.00 73.12 81 VAL A N 1
ATOM 617 C CA . VAL A 1 81 ? 7.045 10.120 10.631 1.00 73.12 81 VAL A CA 1
ATOM 618 C C . VAL A 1 81 ? 8.166 11.134 10.404 1.00 73.12 81 VAL A C 1
ATOM 620 O O . VAL A 1 81 ? 8.474 11.516 9.277 1.00 73.12 81 VAL A O 1
ATOM 623 N N . ARG A 1 82 ? 8.707 11.647 11.507 1.00 58.78 82 ARG A N 1
ATOM 624 C CA . ARG A 1 82 ? 9.958 12.407 11.549 1.00 58.78 82 ARG A CA 1
ATOM 625 C C . ARG A 1 82 ? 10.998 11.640 12.344 1.00 58.78 82 ARG A C 1
ATOM 627 O O . ARG A 1 82 ? 10.589 10.865 13.239 1.00 58.78 82 ARG A O 1
#

Foldseek 3Di:
DDDVVDDDDDDFQWDDDVVDTPDRRHDQKDDQDPRDIDGDDDDSVCSVVLVVVLSVVQVVVCVVVVDHDDPVVSVVVSVPPD

Radius of gyration: 14.46 Å; chains: 1; bounding box: 38×20×40 Å

Organism: Phytophthora nicotianae (NCBI:txid4792)

Sequence (82 aa):
MAGKDCVGIACDTRLGMQAQTVAMDFQKVFRVTDKTFLGLAGLATDVQSVSQLLKFKINMCKMNEERDIKPMTLTWTALDVR

InterPro domains:
  IPR001353 Proteasome, subunit alpha/beta [PF00227] (1-74)
  IPR023333 Proteasome B-type subunit [PTHR32194] (1-73)
  IPR029055 Nucleophile aminohydrolases, N-terminal [G3DSA:3.60.20.10] (1-77)
  IPR029055 Nucleophile aminohydrolases, N-terminal [SSF56235] (1-74)

pLDDT: mean 91.27, std 5.18, range [58.78, 96.0]